Protein AF-A0A2V6DCH3-F1 (afdb_monomer_lite)

Foldseek 3Di:
DDDPDDQDQPSDDDQKDFDADPVPRDTPGIDGSVVNNVVVVD

Secondary structure (DSSP, 8-state):
----PPP-GGG---SEEEEE-TTT--EEEEEEHHHHHHHTT-

Sequence (42 aa):
MLQLQVRVNGRIRAREVRVIMGSTGEQLGVMKLSDALRRAQS

Radius of gyration: 11.48 Å; chains: 1; bounding box: 26×19×31 Å

Structure (mmCIF, N/CA/C/O backbone):
data_AF-A0A2V6DCH3-F1
#
_entry.id   AF-A0A2V6DCH3-F1
#
loop_
_atom_site.group_PDB
_atom_site.id
_atom_site.type_symbol
_atom_site.label_atom_id
_atom_site.label_alt_id
_atom_site.label_comp_id
_atom_site.label_asym_id
_atom_site.label_entity_id
_atom_site.label_seq_id
_atom_site.pdbx_PDB_ins_code
_atom_site.Cartn_x
_atom_site.Cartn_y
_atom_site.Cartn_z
_atom_site.occupancy
_atom_site.B_iso_or_equiv
_atom_site.auth_seq_id
_atom_site.auth_comp_id
_atom_site.auth_asym_id
_atom_site.auth_atom_id
_atom_site.pdbx_PDB_model_num
ATOM 1 N N . MET A 1 1 ? -17.004 -7.615 -19.820 1.00 58.19 1 MET A N 1
ATOM 2 C CA . MET A 1 1 ? -16.800 -6.781 -18.613 1.00 58.19 1 MET A CA 1
ATOM 3 C C . MET A 1 1 ? -15.363 -6.989 -18.145 1.00 58.19 1 MET A C 1
ATOM 5 O O . MET A 1 1 ? -14.986 -8.135 -17.944 1.00 58.19 1 MET A O 1
ATOM 9 N N . LEU A 1 2 ? -14.536 -5.944 -18.053 1.00 65.12 2 LEU A N 1
ATOM 10 C CA . LEU A 1 2 ? -13.171 -6.060 -17.515 1.00 65.12 2 LEU A CA 1
ATOM 11 C C . LEU A 1 2 ? -13.259 -6.184 -15.988 1.00 65.12 2 LEU A C 1
ATOM 13 O O . LEU A 1 2 ? -13.555 -5.207 -15.308 1.00 65.12 2 LEU A O 1
ATOM 17 N N . GLN A 1 3 ? -13.035 -7.380 -15.446 1.00 76.12 3 GLN A N 1
ATOM 18 C CA . GLN A 1 3 ? -12.853 -7.549 -14.005 1.00 76.12 3 GLN A CA 1
ATOM 19 C C . GLN A 1 3 ? -11.438 -7.099 -13.636 1.00 76.12 3 GLN A C 1
ATOM 21 O O . GLN A 1 3 ? -10.456 -7.738 -14.019 1.00 76.12 3 GLN A O 1
ATOM 26 N N . LEU A 1 4 ? -11.324 -5.996 -12.895 1.00 79.19 4 LEU A N 1
ATOM 27 C CA . LEU A 1 4 ? -10.050 -5.580 -12.320 1.00 79.19 4 LEU A CA 1
ATOM 28 C C . LEU A 1 4 ? -9.675 -6.586 -11.222 1.00 79.19 4 LEU A C 1
ATOM 30 O O . LEU A 1 4 ? -10.240 -6.573 -10.130 1.00 79.19 4 LEU A O 1
ATOM 34 N N . GLN A 1 5 ? -8.751 -7.501 -11.512 1.00 88.81 5 GLN A N 1
ATOM 35 C CA . GLN A 1 5 ? -8.275 -8.443 -10.503 1.00 88.81 5 GLN A CA 1
ATOM 36 C C . GLN A 1 5 ? -7.382 -7.717 -9.493 1.00 88.81 5 GLN A C 1
ATOM 38 O O . GLN A 1 5 ? -6.306 -7.220 -9.839 1.00 88.81 5 GLN A O 1
ATOM 43 N N . VAL A 1 6 ? -7.810 -7.688 -8.230 1.00 93.56 6 VAL A N 1
ATOM 44 C CA . VAL A 1 6 ? -7.005 -7.148 -7.130 1.00 93.56 6 VAL A CA 1
ATOM 45 C C . VAL A 1 6 ? -5.802 -8.058 -6.894 1.00 93.56 6 VAL A C 1
ATOM 47 O O . VAL A 1 6 ? -5.926 -9.265 -6.680 1.00 93.56 6 VAL A O 1
ATOM 50 N N . ARG A 1 7 ? -4.608 -7.464 -6.928 1.00 94.94 7 ARG A N 1
ATOM 51 C CA . ARG A 1 7 ? -3.353 -8.140 -6.593 1.00 94.94 7 ARG A CA 1
ATOM 52 C C . ARG A 1 7 ? -3.043 -7.918 -5.122 1.00 94.94 7 ARG A C 1
ATOM 54 O O . ARG A 1 7 ? -2.932 -6.780 -4.687 1.00 94.94 7 ARG A O 1
ATOM 61 N N . VAL A 1 8 ? -2.856 -9.009 -4.390 1.00 95.44 8 VAL A N 1
ATOM 62 C CA . VAL A 1 8 ? -2.527 -8.992 -2.961 1.00 95.44 8 VAL A CA 1
ATOM 63 C C . VAL A 1 8 ? -1.118 -9.522 -2.731 1.00 95.44 8 VAL A C 1
ATOM 65 O O . VAL A 1 8 ? -0.699 -10.497 -3.362 1.00 95.44 8 VAL A O 1
ATOM 68 N N . ASN A 1 9 ? -0.391 -8.889 -1.818 1.00 95.19 9 ASN A N 1
ATOM 69 C CA . ASN A 1 9 ? 0.913 -9.326 -1.327 1.00 95.19 9 ASN A CA 1
ATOM 70 C C . ASN A 1 9 ? 1.892 -9.715 -2.455 1.00 95.19 9 ASN A C 1
ATOM 72 O O . ASN A 1 9 ? 2.183 -8.909 -3.336 1.00 95.19 9 ASN A O 1
ATOM 76 N N . GLY A 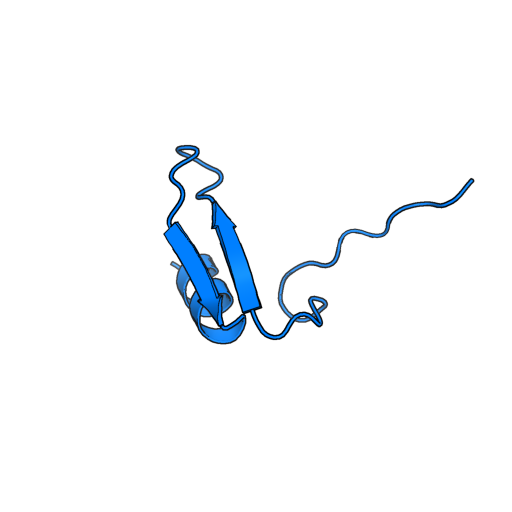1 10 ? 2.358 -10.970 -2.481 1.00 94.50 10 GLY A N 1
ATOM 77 C CA . GLY A 1 10 ? 3.294 -11.477 -3.494 1.00 94.50 10 GLY A CA 1
ATOM 78 C C . GLY A 1 10 ? 2.761 -11.479 -4.934 1.00 94.50 10 GLY A C 1
ATOM 79 O O . GLY A 1 10 ? 3.529 -11.675 -5.874 1.00 94.50 10 GLY A O 1
ATOM 80 N N . ARG A 1 11 ? 1.458 -11.240 -5.139 1.00 96.50 11 ARG A N 1
ATOM 81 C CA . ARG A 1 11 ? 0.870 -11.061 -6.477 1.00 96.50 11 ARG A CA 1
ATOM 82 C C . ARG A 1 11 ? 1.034 -9.633 -7.007 1.00 96.50 11 ARG A C 1
ATOM 84 O O . ARG A 1 11 ? 0.773 -9.407 -8.190 1.00 96.50 11 ARG A O 1
ATOM 91 N N . ILE A 1 12 ? 1.450 -8.676 -6.174 1.00 97.31 12 ILE A N 1
ATOM 92 C CA . ILE A 1 12 ? 1.729 -7.292 -6.578 1.00 97.31 12 ILE A CA 1
ATOM 93 C C . ILE A 1 12 ? 3.028 -7.262 -7.393 1.00 97.31 12 ILE A C 1
ATOM 95 O O . ILE A 1 12 ? 4.010 -7.916 -7.055 1.00 97.31 12 ILE A O 1
ATOM 99 N N . ARG A 1 13 ? 3.023 -6.520 -8.507 1.00 96.69 13 ARG A N 1
ATOM 100 C CA . ARG A 1 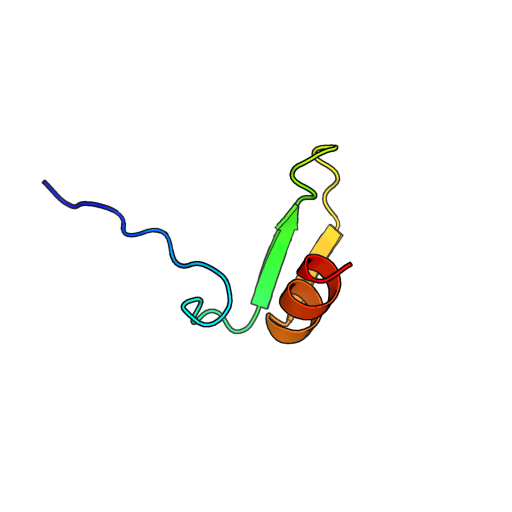13 ? 4.160 -6.434 -9.447 1.00 96.69 13 ARG A CA 1
ATOM 101 C C . ARG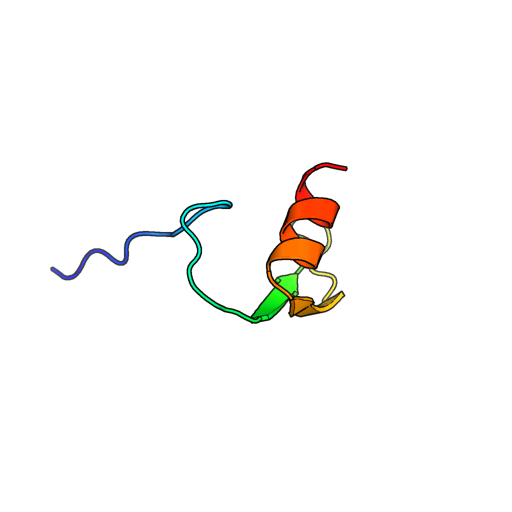 A 1 13 ? 4.802 -5.046 -9.525 1.00 96.69 13 ARG A C 1
ATOM 103 O O . ARG A 1 13 ? 5.797 -4.883 -10.222 1.00 96.69 13 ARG A O 1
ATOM 110 N N . ALA A 1 14 ? 4.241 -4.054 -8.838 1.00 97.56 14 ALA A N 1
ATOM 111 C CA . ALA A 1 14 ? 4.813 -2.715 -8.782 1.00 97.56 14 ALA A CA 1
ATOM 112 C C . ALA A 1 14 ? 6.122 -2.719 -7.978 1.00 97.56 14 ALA A C 1
ATOM 114 O O . ALA A 1 14 ? 6.251 -3.454 -7.000 1.00 97.56 14 ALA A O 1
ATOM 115 N N . ARG A 1 15 ? 7.091 -1.891 -8.387 1.00 97.62 15 ARG A N 1
ATOM 116 C CA . ARG A 1 15 ? 8.364 -1.735 -7.660 1.00 97.62 15 ARG A CA 1
ATOM 117 C C . ARG A 1 15 ? 8.182 -0.918 -6.382 1.00 97.62 15 ARG A C 1
ATOM 119 O O . ARG A 1 15 ? 8.749 -1.249 -5.343 1.00 97.62 15 ARG A O 1
ATOM 126 N N . GLU A 1 16 ? 7.344 0.105 -6.474 1.00 98.44 16 GLU A N 1
ATOM 127 C CA . GLU A 1 16 ? 6.977 1.000 -5.387 1.00 98.44 16 GLU A CA 1
ATOM 128 C C . GLU A 1 16 ? 5.461 1.132 -5.317 1.00 98.44 16 GLU A C 1
ATOM 130 O O . GLU A 1 16 ? 4.758 0.998 -6.323 1.00 98.44 16 GLU A O 1
ATOM 135 N N . VAL A 1 17 ? 4.963 1.366 -4.111 1.00 98.06 17 VAL A N 1
ATOM 136 C CA . VAL A 1 17 ? 3.539 1.472 -3.809 1.00 98.06 17 VAL A CA 1
ATOM 137 C C . VAL A 1 17 ? 3.313 2.622 -2.838 1.00 98.06 17 VAL A C 1
ATOM 139 O O . VAL A 1 17 ? 4.128 2.861 -1.948 1.00 98.06 17 VAL A O 1
ATOM 142 N N . ARG A 1 18 ? 2.194 3.332 -2.997 1.00 98.38 18 ARG A N 1
ATOM 143 C CA . ARG A 1 18 ? 1.698 4.250 -1.970 1.00 98.38 18 ARG A CA 1
ATOM 144 C C . ARG A 1 18 ? 0.941 3.439 -0.928 1.00 98.38 18 ARG A C 1
ATOM 146 O O . ARG A 1 18 ? -0.002 2.737 -1.286 1.00 98.38 18 ARG A O 1
ATOM 153 N N . VAL A 1 19 ? 1.359 3.527 0.328 1.00 97.69 19 VAL A N 1
ATOM 154 C CA . VAL A 1 19 ? 0.798 2.730 1.423 1.00 97.69 19 VAL A CA 1
ATOM 155 C C . VAL A 1 19 ? -0.141 3.583 2.262 1.00 97.69 19 VAL A C 1
ATOM 157 O O . VAL A 1 19 ? 0.188 4.708 2.640 1.00 97.69 19 VAL A O 1
ATOM 160 N N . ILE A 1 20 ? -1.309 3.017 2.550 1.00 97.31 20 ILE A N 1
ATOM 161 C CA . ILE A 1 20 ? -2.331 3.597 3.415 1.00 97.31 20 ILE A CA 1
ATOM 162 C C . ILE A 1 20 ? -2.667 2.547 4.470 1.00 97.31 20 ILE A C 1
ATOM 164 O O . ILE A 1 20 ? -2.923 1.390 4.126 1.00 97.31 20 ILE A O 1
ATOM 168 N N . MET A 1 21 ? -2.663 2.937 5.741 1.00 95.19 21 MET A N 1
ATOM 169 C CA . MET A 1 21 ? -3.082 2.066 6.834 1.00 95.19 21 MET A CA 1
ATOM 170 C C . MET A 1 21 ? -4.593 1.868 6.767 1.00 95.19 21 MET A C 1
ATOM 172 O O . MET A 1 21 ? -5.354 2.811 6.962 1.00 95.19 21 MET A O 1
ATOM 176 N N . GLY A 1 22 ? -5.042 0.643 6.489 1.00 92.56 22 GLY A N 1
ATOM 177 C CA . GLY A 1 22 ? -6.468 0.358 6.297 1.00 92.56 22 GLY A CA 1
ATOM 178 C C . GLY A 1 22 ? -7.337 0.639 7.529 1.00 92.56 22 GLY A C 1
ATOM 179 O O . GLY A 1 22 ? -8.502 0.983 7.377 1.00 92.56 22 GLY A O 1
ATOM 180 N N . SER A 1 23 ? -6.775 0.531 8.736 1.00 94.31 23 SER A N 1
ATOM 181 C CA . SER A 1 23 ? -7.488 0.751 10.001 1.00 94.31 23 SER A CA 1
ATOM 182 C C . SER A 1 23 ? -7.678 2.226 10.365 1.00 94.31 23 SER A C 1
ATOM 184 O O . SER A 1 23 ? -8.663 2.560 11.016 1.00 94.31 23 SER A O 1
ATOM 186 N N . THR A 1 24 ? -6.751 3.104 9.971 1.00 96.69 24 THR A N 1
ATOM 187 C CA . THR A 1 24 ? -6.737 4.523 10.383 1.00 96.69 24 THR A CA 1
ATOM 188 C C . THR A 1 24 ? -6.886 5.499 9.220 1.00 96.69 24 THR A C 1
ATOM 190 O O . THR A 1 24 ? -7.175 6.672 9.436 1.00 96.69 24 THR A O 1
ATOM 193 N N . GLY A 1 25 ? -6.664 5.048 7.986 1.00 96.56 25 GLY A N 1
ATOM 194 C CA . GLY A 1 25 ? -6.552 5.911 6.812 1.00 96.56 25 GLY A CA 1
ATOM 195 C C . GLY A 1 25 ? -5.234 6.691 6.732 1.00 96.56 25 GLY A C 1
ATOM 196 O O . GLY A 1 25 ? -5.070 7.503 5.821 1.00 96.56 25 GLY A O 1
ATOM 197 N N . GLU A 1 26 ? -4.287 6.459 7.647 1.00 97.31 26 GLU A N 1
ATOM 198 C CA . GLU A 1 26 ? -2.995 7.148 7.656 1.00 97.31 26 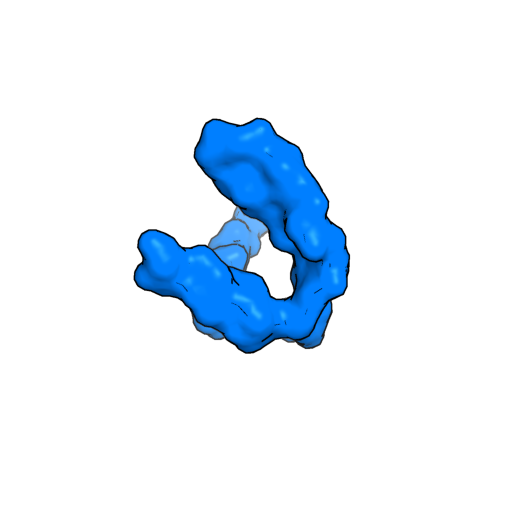GLU A CA 1
ATOM 199 C C . GLU A 1 26 ? -2.208 6.865 6.369 1.00 97.31 26 GLU A C 1
ATOM 201 O O . GLU A 1 26 ? -2.043 5.712 5.960 1.00 97.31 26 GLU A O 1
ATOM 206 N N . GLN A 1 27 ? -1.687 7.920 5.738 1.00 98.12 27 GLN A N 1
ATOM 207 C CA . GLN A 1 27 ? -0.823 7.798 4.569 1.00 98.12 27 GLN A CA 1
ATOM 208 C C . GLN A 1 27 ? 0.639 7.686 4.999 1.00 98.12 27 GLN A C 1
ATOM 210 O O . GLN A 1 27 ? 1.232 8.657 5.458 1.00 98.12 27 GLN A O 1
ATOM 215 N N . LEU A 1 28 ? 1.250 6.526 4.761 1.00 96.44 28 LEU A N 1
ATOM 216 C CA . LEU A 1 28 ? 2.666 6.293 5.071 1.00 96.44 28 LEU A CA 1
ATOM 217 C C . LEU A 1 28 ? 3.612 6.732 3.940 1.00 96.44 28 LEU A C 1
ATOM 219 O O . LEU A 1 28 ? 4.829 6.593 4.051 1.00 96.44 28 LEU A O 1
ATOM 223 N N . GLY A 1 29 ? 3.056 7.235 2.835 1.00 98.00 29 GLY A N 1
ATOM 224 C CA . GLY A 1 29 ? 3.803 7.680 1.662 1.00 98.00 29 GLY A CA 1
ATOM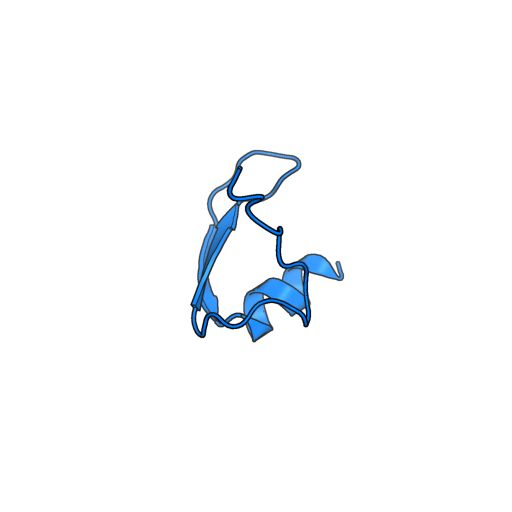 225 C C . GLY A 1 29 ? 4.086 6.570 0.647 1.00 98.00 29 GLY A C 1
ATOM 226 O O . GLY A 1 29 ? 3.444 5.517 0.639 1.00 98.00 29 GLY A O 1
ATOM 227 N N . VAL A 1 30 ? 5.015 6.846 -0.272 1.00 98.38 30 VAL A N 1
ATOM 228 C CA . VAL A 1 30 ? 5.465 5.904 -1.310 1.00 98.38 30 VAL A CA 1
ATOM 229 C C . VAL A 1 30 ? 6.693 5.152 -0.805 1.00 98.38 30 VAL A C 1
ATOM 231 O O . VAL A 1 30 ? 7.622 5.770 -0.295 1.00 98.38 30 VAL A O 1
ATOM 234 N N . MET A 1 31 ? 6.706 3.826 -0.943 1.00 97.94 31 MET A N 1
ATOM 235 C CA . MET A 1 31 ? 7.837 2.988 -0.532 1.00 97.94 31 MET A CA 1
ATOM 236 C C . MET A 1 31 ? 7.991 1.747 -1.413 1.00 97.94 31 MET A C 1
ATOM 238 O O . MET A 1 31 ? 7.088 1.395 -2.180 1.00 97.94 31 MET A O 1
ATOM 242 N N . LYS A 1 32 ? 9.129 1.053 -1.286 1.00 98.38 32 LYS A N 1
ATOM 243 C CA . LYS A 1 32 ? 9.368 -0.216 -1.987 1.00 98.38 32 LYS A CA 1
ATOM 244 C C . LYS A 1 32 ? 8.328 -1.252 -1.573 1.00 98.38 32 LYS A C 1
ATOM 246 O O . LYS A 1 32 ? 7.961 -1.343 -0.401 1.00 98.38 32 LYS A O 1
ATOM 251 N N . LEU A 1 33 ? 7.916 -2.101 -2.517 1.00 98.00 33 LEU A N 1
ATOM 252 C CA . LEU A 1 33 ? 6.963 -3.181 -2.234 1.00 98.00 33 LEU A CA 1
ATOM 253 C C . LEU A 1 33 ? 7.428 -4.074 -1.070 1.00 98.00 33 LEU A C 1
ATOM 255 O O . LEU A 1 33 ? 6.619 -4.470 -0.242 1.00 98.00 33 LEU A O 1
ATOM 259 N N . SER A 1 34 ? 8.727 -4.357 -0.964 1.00 97.62 34 SER A N 1
ATOM 260 C CA . SER A 1 34 ? 9.276 -5.160 0.135 1.00 97.62 34 SER A CA 1
ATOM 261 C C . SER A 1 34 ? 9.116 -4.505 1.512 1.00 97.62 34 SER A C 1
ATOM 263 O O . SER A 1 34 ? 8.849 -5.215 2.479 1.00 97.62 34 SER A O 1
ATOM 265 N N . ASP A 1 35 ? 9.228 -3.177 1.612 1.00 97.62 35 ASP A N 1
ATOM 266 C CA . ASP A 1 35 ? 8.975 -2.438 2.856 1.00 97.62 35 ASP A CA 1
ATOM 267 C C . ASP A 1 35 ? 7.489 -2.474 3.224 1.00 97.62 35 ASP A C 1
ATOM 269 O O . ASP A 1 35 ? 7.140 -2.746 4.372 1.00 97.62 35 ASP A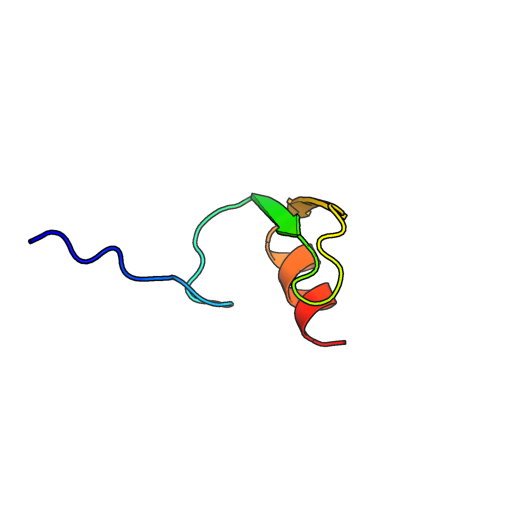 O 1
ATOM 273 N N . ALA A 1 36 ? 6.611 -2.286 2.235 1.00 97.25 36 ALA A N 1
ATOM 274 C CA . ALA A 1 36 ? 5.166 -2.375 2.427 1.00 97.25 36 ALA A CA 1
ATOM 275 C C . ALA A 1 36 ? 4.732 -3.774 2.900 1.00 97.25 36 ALA A C 1
ATOM 277 O O . ALA A 1 36 ? 3.927 -3.895 3.821 1.00 97.25 36 ALA A O 1
ATOM 278 N N . LEU A 1 37 ? 5.302 -4.837 2.318 1.00 97.00 37 LEU A N 1
ATOM 279 C CA . LEU A 1 37 ? 5.018 -6.218 2.722 1.00 97.00 37 LEU A CA 1
ATOM 280 C C . LEU A 1 37 ? 5.490 -6.521 4.145 1.00 97.00 37 LEU A C 1
ATOM 282 O O . LEU A 1 37 ? 4.805 -7.254 4.850 1.00 97.00 37 LEU A O 1
ATOM 286 N N . ARG A 1 38 ? 6.630 -5.961 4.575 1.00 95.75 38 ARG A N 1
ATOM 287 C CA . ARG A 1 38 ? 7.093 -6.091 5.966 1.00 95.75 38 ARG A CA 1
ATOM 288 C C . ARG A 1 38 ? 6.119 -5.440 6.943 1.00 95.75 38 ARG A C 1
ATOM 290 O O . ARG A 1 38 ? 5.775 -6.056 7.942 1.00 95.75 38 ARG A O 1
ATOM 297 N N . ARG A 1 39 ? 5.634 -4.236 6.629 1.00 92.75 39 ARG A N 1
ATOM 298 C CA . ARG A 1 39 ? 4.642 -3.521 7.454 1.00 92.75 39 ARG A CA 1
ATOM 299 C C . ARG A 1 39 ? 3.296 -4.240 7.543 1.00 92.75 39 ARG A C 1
ATOM 301 O O . ARG A 1 39 ? 2.598 -4.077 8.526 1.00 92.75 39 ARG A O 1
ATOM 308 N N . ALA A 1 40 ? 2.926 -5.019 6.529 1.00 93.69 40 ALA A N 1
ATOM 309 C CA . ALA A 1 40 ? 1.672 -5.772 6.528 1.00 93.69 40 ALA A CA 1
ATOM 310 C C . ALA A 1 40 ? 1.703 -7.053 7.390 1.00 93.69 40 ALA A C 1
ATOM 312 O O . ALA A 1 40 ? 0.660 -7.676 7.565 1.00 93.69 40 ALA A O 1
ATOM 313 N N . GLN A 1 41 ? 2.878 -7.491 7.862 1.00 89.50 41 GLN A N 1
ATOM 314 C CA . GLN A 1 41 ? 3.034 -8.702 8.685 1.00 89.50 41 GLN A CA 1
ATOM 315 C C . GLN A 1 41 ? 2.951 -8.432 10.194 1.00 89.50 41 GLN A C 1
ATOM 317 O O . GLN A 1 41 ? 2.807 -9.386 10.956 1.00 89.50 41 GLN A O 1
ATOM 322 N N . SER A 1 42 ? 3.082 -7.168 10.609 1.00 72.75 42 SER A N 1
ATOM 323 C CA . SER A 1 42 ? 2.952 -6.703 11.997 1.00 72.75 42 SER A CA 1
ATOM 324 C C . SER A 1 42 ? 1.525 -6.289 12.311 1.00 72.75 42 SER A C 1
ATOM 326 O O . SER A 1 42 ? 1.040 -6.659 13.398 1.00 72.75 42 SER A O 1
#

pLDDT: mean 93.06, std 9.05, range [58.19, 98.44]